Protein AF-B4LML7-F1 (afdb_monomer_lite)

InterPro domains:
  IPR000618 Insect cuticle protein [PF00379] (81-135)

Sequence (136 aa):
MSPRPRQAASYKKRLPLLYFWLKFIEHNNKIMLNHKLLCCACFLLLLAAIGSANEPVPVPVPEPVPEAAELLKHINQQNLNGAGQYKHEIEVDNGIRTSAQGNVNGVQGEYDLPGENGPIHVSYTADSTGFHPHIN

Foldseek 3Di:
DDDDDDDDDDDDDDPDPVVVVVVVVVVPPDDDPPVVVVVVVVVVVVVVVPPPDPDPDDDDPPDPDPPPWAWPDWDWAFCPPVQGWIKTWTATPVGWIKIWIDGPAWIWIWTWDDDPVGTWIWIWIQGPVGIGIDTD

Radius of gyration: 37.82 Å; chains: 1; bounding box: 109×49×49 Å

Secondary structure (DSSP, 8-state):
---------------SHHHHHHHHHHHT-SS---HHHHHHHHHHHHHTT-------PPPPP-PPPPPPPPEEEEEEE--TTSSS-EEEEEEETTS-EEEEEEETTEEEEEEEE--TTS-EEEEEEEETTEEEEEE-

Structure (mmCIF, N/CA/C/O backbone):
data_AF-B4LML7-F1
#
_entry.id   AF-B4LML7-F1
#
loop_
_atom_site.group_PDB
_atom_site.id
_atom_site.type_symbol
_atom_site.label_atom_id
_atom_site.label_alt_id
_atom_site.label_comp_id
_atom_site.label_asym_id
_atom_site.label_entity_id
_atom_site.label_seq_id
_atom_site.pdbx_PDB_ins_code
_atom_site.Cartn_x
_atom_site.Cartn_y
_atom_site.Cartn_z
_atom_site.occupancy
_atom_site.B_iso_or_equiv
_atom_site.auth_seq_id
_atom_site.auth_comp_id
_atom_site.auth_asym_id
_atom_site.auth_atom_id
_atom_site.pdbx_PDB_model_num
ATOM 1 N N . MET A 1 1 ? -95.896 -10.174 28.227 1.00 36.47 1 MET A N 1
ATOM 2 C CA . MET A 1 1 ? -96.161 -11.417 27.471 1.00 36.47 1 MET A CA 1
ATOM 3 C C . MET A 1 1 ? -95.472 -11.284 26.110 1.00 36.47 1 MET A C 1
ATOM 5 O O . MET A 1 1 ? -95.567 -10.215 25.529 1.00 36.47 1 MET A O 1
ATOM 9 N N . SER A 1 2 ? -94.691 -12.303 25.722 1.00 45.91 2 SER A N 1
ATOM 10 C CA . SER A 1 2 ? -93.834 -12.484 24.509 1.00 45.91 2 SER A CA 1
ATOM 11 C C . SER A 1 2 ? -94.557 -12.265 23.151 1.00 45.91 2 SER A C 1
ATOM 13 O O . SER A 1 2 ? -95.774 -12.102 23.221 1.00 45.91 2 SER A O 1
ATOM 15 N N . PRO A 1 3 ? -93.969 -12.432 21.924 1.00 44.59 3 PRO A N 1
ATOM 16 C CA . PRO A 1 3 ? -92.572 -12.575 21.425 1.00 44.59 3 PRO A CA 1
ATOM 17 C C . PRO A 1 3 ? -92.263 -11.790 20.091 1.00 44.59 3 PRO A C 1
ATOM 19 O O . PRO A 1 3 ? -93.088 -11.044 19.577 1.00 44.59 3 PRO A O 1
ATOM 22 N N . ARG A 1 4 ? -91.062 -12.003 19.503 1.00 45.03 4 ARG A N 1
ATOM 23 C CA . ARG A 1 4 ? -90.557 -11.567 18.160 1.00 45.03 4 ARG A CA 1
ATOM 24 C C . ARG A 1 4 ? -91.388 -12.064 16.944 1.00 45.03 4 ARG A C 1
ATOM 26 O O . ARG A 1 4 ? -92.041 -13.097 17.060 1.00 45.03 4 ARG A O 1
ATOM 33 N N . PRO A 1 5 ? -91.208 -11.471 15.737 1.00 49.34 5 PRO A N 1
ATOM 34 C CA . PRO A 1 5 ? -90.472 -12.165 14.646 1.00 49.34 5 PRO A CA 1
ATOM 35 C C . PRO A 1 5 ? -89.521 -11.219 13.860 1.00 49.34 5 PRO A C 1
ATOM 37 O O . PRO A 1 5 ? -89.768 -10.026 13.767 1.00 49.34 5 PRO A O 1
ATOM 40 N N . ARG A 1 6 ? -88.283 -11.603 13.505 1.00 38.03 6 ARG A N 1
ATOM 41 C CA . ARG A 1 6 ? -87.766 -12.477 12.415 1.00 38.03 6 ARG A CA 1
ATOM 42 C C . ARG A 1 6 ? -87.816 -11.864 10.995 1.00 38.03 6 ARG A C 1
ATOM 44 O O . ARG A 1 6 ? -88.866 -11.489 10.501 1.00 38.03 6 ARG A O 1
ATOM 51 N N . GLN A 1 7 ? -86.627 -11.822 10.381 1.00 46.25 7 GLN A N 1
ATOM 52 C CA . GLN A 1 7 ? -86.275 -11.390 9.020 1.00 46.25 7 GLN A CA 1
ATOM 53 C C . GLN A 1 7 ? -87.114 -12.051 7.911 1.00 46.25 7 GLN A C 1
ATOM 55 O O . GLN A 1 7 ? -87.457 -13.226 8.023 1.00 46.25 7 GLN A O 1
ATOM 60 N N . ALA A 1 8 ? -87.265 -11.360 6.776 1.00 38.50 8 ALA A N 1
ATOM 61 C CA . ALA A 1 8 ? -87.409 -12.000 5.469 1.00 38.50 8 ALA A CA 1
ATOM 62 C C . ALA A 1 8 ? -86.517 -11.283 4.443 1.00 38.50 8 ALA A C 1
ATOM 64 O O . ALA A 1 8 ? -86.672 -10.096 4.165 1.00 38.50 8 ALA A O 1
ATOM 65 N N . ALA A 1 9 ? -85.539 -12.027 3.934 1.00 40.06 9 ALA A N 1
ATOM 66 C CA . ALA A 1 9 ? -84.610 -11.624 2.894 1.00 40.06 9 ALA A CA 1
ATOM 67 C C . ALA A 1 9 ? -85.313 -11.477 1.534 1.00 40.06 9 ALA A C 1
ATOM 69 O O . ALA A 1 9 ? -86.125 -12.322 1.161 1.00 40.06 9 ALA A O 1
ATOM 70 N N . SER A 1 10 ? -84.929 -10.460 0.759 1.00 36.03 10 SER A N 1
ATOM 71 C CA . SER A 1 10 ? -85.211 -10.396 -0.678 1.00 36.03 10 SER A CA 1
ATOM 72 C C . SER A 1 10 ? -83.989 -10.911 -1.437 1.00 36.03 10 SER A C 1
ATOM 74 O O . SER A 1 10 ? -82.929 -10.285 -1.436 1.00 36.03 10 SER A O 1
ATOM 76 N N . TYR A 1 11 ? -84.127 -12.096 -2.029 1.00 40.22 11 TYR A N 1
ATOM 77 C CA . TYR A 1 11 ? -83.119 -12.755 -2.858 1.00 40.22 11 TYR A CA 1
ATOM 78 C C . TYR A 1 11 ? -83.509 -12.704 -4.341 1.00 40.22 11 TYR A C 1
ATOM 80 O O . TYR A 1 11 ? -84.678 -12.857 -4.687 1.00 40.22 11 TYR A O 1
ATOM 88 N N . LYS A 1 12 ? -82.462 -12.680 -5.184 1.00 45.09 12 LYS A N 1
ATOM 89 C CA . LYS A 1 12 ? -82.393 -12.881 -6.652 1.00 45.09 12 LYS A CA 1
ATOM 90 C C . LYS A 1 12 ? -82.711 -11.644 -7.505 1.00 45.09 12 LYS A C 1
ATOM 92 O O . LYS A 1 12 ? -83.753 -11.029 -7.380 1.00 45.09 12 LYS A O 1
ATOM 97 N N . LYS A 1 13 ? -81.866 -11.279 -8.476 1.00 51.59 13 LYS A N 1
ATOM 98 C CA . LYS A 1 13 ? -81.230 -12.155 -9.481 1.00 51.59 13 LYS A CA 1
ATOM 99 C C . LYS A 1 13 ? -79.843 -11.646 -9.905 1.00 51.59 13 LYS A C 1
ATOM 101 O O . LYS A 1 13 ? -79.765 -10.576 -10.492 1.00 51.59 13 LYS A O 1
ATOM 106 N N . ARG A 1 14 ? -78.792 -12.461 -9.744 1.00 50.78 14 ARG A N 1
ATOM 107 C CA . ARG A 1 14 ? -77.606 -12.490 -10.630 1.00 50.78 14 ARG A CA 1
ATOM 108 C C . ARG A 1 14 ? -76.984 -13.894 -10.602 1.00 50.78 14 ARG A C 1
ATOM 110 O O . ARG A 1 14 ? -76.069 -14.156 -9.837 1.00 50.78 14 ARG A O 1
ATOM 117 N N . LEU A 1 15 ? -77.499 -14.803 -11.433 1.00 59.44 15 LEU A N 1
ATOM 118 C CA . LEU A 1 15 ? -76.781 -16.013 -11.856 1.00 59.44 15 LEU A CA 1
ATOM 119 C C . LEU A 1 15 ? -76.416 -15.864 -13.340 1.00 59.44 15 LEU A C 1
ATOM 121 O O . LEU A 1 15 ? -77.273 -16.094 -14.189 1.00 59.44 15 LEU A O 1
ATOM 125 N N . PRO A 1 16 ? -75.177 -15.454 -13.656 1.00 58.00 16 PRO A N 1
ATOM 126 C CA . PRO A 1 16 ? -74.581 -15.874 -14.927 1.00 58.00 16 PRO A CA 1
ATOM 127 C C . PRO A 1 16 ? -73.147 -16.422 -14.801 1.00 58.00 16 PRO A C 1
ATOM 129 O O . PRO A 1 16 ? -72.681 -17.110 -15.701 1.00 58.00 16 PRO A O 1
ATOM 132 N N . LEU A 1 17 ? -72.446 -16.179 -13.688 1.00 56.09 17 LEU A N 1
ATOM 133 C CA . LEU A 1 17 ? -71.008 -16.471 -13.579 1.00 56.09 17 LEU A CA 1
ATOM 134 C C . LEU A 1 17 ? -70.692 -17.947 -13.297 1.00 56.09 17 LEU A C 1
ATOM 136 O O . LEU A 1 17 ? -69.775 -18.497 -13.896 1.00 56.09 17 LEU A O 1
ATOM 140 N N . LEU A 1 18 ? -71.483 -18.616 -12.453 1.00 57.12 18 LEU A N 1
ATOM 141 C CA . LEU A 1 18 ? -71.233 -20.019 -12.089 1.00 57.12 18 LEU A CA 1
ATOM 142 C C . LEU A 1 18 ? -71.412 -20.987 -13.266 1.00 57.12 18 LEU A C 1
ATOM 144 O O . LEU A 1 18 ? -70.670 -21.957 -13.382 1.00 57.12 18 LEU A O 1
ATOM 148 N N . TYR A 1 19 ? -72.362 -20.709 -14.161 1.00 61.94 19 TYR A N 1
ATOM 149 C CA . TYR A 1 19 ? -72.627 -21.572 -15.314 1.00 61.94 19 TYR A CA 1
ATOM 150 C C . TYR A 1 19 ? -71.514 -21.475 -16.368 1.00 61.94 19 TYR A C 1
ATOM 152 O O . TYR A 1 19 ? -71.140 -22.473 -16.982 1.00 61.94 19 TYR A O 1
ATOM 160 N N . PHE A 1 20 ? -70.932 -20.281 -16.524 1.00 58.88 20 PHE A N 1
ATOM 161 C CA . PHE A 1 20 ? -69.769 -20.061 -17.384 1.00 58.88 20 PHE A CA 1
ATOM 162 C C . PHE A 1 20 ? -68.516 -20.747 -16.828 1.00 58.88 20 PHE A C 1
ATOM 164 O O . PHE A 1 20 ? -67.747 -21.342 -17.580 1.00 58.88 20 PHE A O 1
ATOM 171 N N . TRP A 1 21 ? -68.348 -20.724 -15.503 1.00 54.97 21 TRP A N 1
ATOM 172 C CA . TRP A 1 21 ? -67.203 -21.334 -14.830 1.00 54.97 21 TRP A CA 1
ATOM 173 C C . TRP A 1 21 ? -67.226 -22.871 -14.898 1.00 54.97 21 TRP A C 1
ATOM 175 O O . TRP A 1 21 ? -66.205 -23.490 -15.187 1.00 54.97 21 TRP A O 1
ATOM 185 N N . LEU A 1 22 ? -68.399 -23.497 -14.739 1.00 61.19 22 LEU A N 1
ATOM 186 C CA . LEU A 1 22 ? -68.552 -24.957 -14.840 1.00 61.19 22 LEU A CA 1
ATOM 187 C C . LEU A 1 22 ? -68.296 -25.497 -16.258 1.00 61.19 22 LEU A C 1
ATOM 189 O O . LEU A 1 22 ? -67.594 -26.495 -16.410 1.00 61.19 22 LEU A O 1
ATOM 193 N N . LYS A 1 23 ? -68.782 -24.811 -17.303 1.00 60.28 23 LYS A N 1
ATOM 194 C CA . LYS A 1 23 ? -68.521 -25.201 -18.703 1.00 60.28 23 LYS A CA 1
ATOM 195 C C . LYS A 1 23 ? -67.054 -25.045 -19.111 1.00 60.28 23 LYS A C 1
ATOM 197 O O . LYS A 1 23 ? -66.571 -25.816 -19.937 1.00 60.28 23 LYS A O 1
ATOM 202 N N . PHE A 1 24 ? -66.340 -24.078 -18.530 1.00 57.06 24 PHE A N 1
ATOM 203 C CA . PHE A 1 24 ? -64.907 -23.903 -18.768 1.00 57.06 24 PHE A CA 1
ATOM 204 C C . PHE A 1 24 ? -64.084 -25.051 -18.163 1.00 57.06 24 PHE A C 1
ATOM 206 O O . PHE A 1 24 ? -63.129 -25.515 -18.779 1.00 57.06 24 PHE A O 1
ATOM 213 N N . ILE A 1 25 ? -64.475 -25.566 -16.995 1.00 54.06 25 ILE A N 1
ATOM 214 C CA . ILE A 1 25 ? -63.794 -26.707 -16.362 1.00 54.06 25 ILE A CA 1
ATOM 215 C C . ILE A 1 25 ? -63.996 -27.993 -17.174 1.00 54.06 25 ILE A C 1
ATOM 217 O O . ILE A 1 25 ? -63.048 -28.748 -17.384 1.00 54.06 25 ILE A O 1
ATOM 221 N N . GLU A 1 26 ? -65.206 -28.225 -17.682 1.00 52.94 26 GLU A N 1
ATOM 222 C CA . GLU A 1 26 ? -65.546 -29.458 -18.400 1.00 52.94 26 GLU A CA 1
ATOM 223 C C . GLU A 1 26 ? -64.828 -29.576 -19.761 1.00 52.94 26 GLU A C 1
ATOM 225 O O . GLU A 1 26 ? -64.447 -30.672 -20.172 1.00 52.94 26 GLU A O 1
ATOM 230 N N . HIS A 1 27 ? -64.557 -28.448 -20.432 1.00 53.50 27 HIS A N 1
ATOM 231 C CA . HIS A 1 27 ? -63.854 -28.425 -21.722 1.00 53.50 27 HIS A CA 1
ATOM 232 C C . HIS A 1 27 ? -62.343 -28.696 -21.611 1.00 53.50 27 HIS A C 1
ATOM 234 O O . HIS A 1 27 ? -61.722 -29.127 -22.578 1.00 53.50 27 HIS A O 1
ATOM 240 N N . ASN A 1 28 ? -61.750 -28.486 -20.433 1.00 47.97 28 ASN A N 1
ATOM 241 C CA . ASN A 1 28 ? -60.306 -28.626 -20.222 1.00 47.97 28 ASN A CA 1
ATOM 242 C C . ASN A 1 28 ? -59.894 -30.005 -19.674 1.00 47.97 28 ASN A C 1
ATOM 244 O O . ASN A 1 28 ? -58.712 -30.253 -19.444 1.00 47.97 28 ASN A O 1
ATOM 248 N N . ASN A 1 29 ? -60.842 -30.928 -19.484 1.00 54.50 29 ASN A N 1
ATOM 249 C CA . ASN A 1 29 ? -60.601 -32.209 -18.817 1.00 54.50 29 ASN A CA 1
ATOM 250 C C . ASN A 1 29 ? -60.211 -33.359 -19.767 1.00 54.50 29 ASN A C 1
ATOM 252 O O . ASN A 1 29 ? -60.557 -34.518 -19.532 1.00 54.50 29 ASN A O 1
ATOM 256 N N . LYS A 1 30 ? -59.499 -33.063 -20.863 1.00 54.09 30 LYS A N 1
ATOM 257 C CA . LYS A 1 30 ? -58.922 -34.105 -21.722 1.00 54.09 30 LYS A CA 1
ATOM 258 C C . LYS A 1 30 ? -57.464 -33.828 -22.083 1.00 54.09 30 LYS A C 1
ATOM 260 O O . LYS A 1 30 ? -57.159 -33.115 -23.026 1.00 54.09 30 LYS A O 1
ATOM 265 N N . ILE A 1 31 ? -56.609 -34.550 -21.355 1.00 54.78 31 ILE A N 1
ATOM 266 C CA . ILE A 1 31 ? -55.424 -35.243 -21.875 1.00 54.78 31 ILE A CA 1
ATOM 267 C C . ILE A 1 31 ? -54.269 -34.318 -22.279 1.00 54.78 31 ILE A C 1
ATOM 269 O O . ILE A 1 31 ? -54.034 -34.035 -23.444 1.00 54.78 31 ILE A O 1
ATOM 273 N N . MET A 1 32 ? -53.514 -33.897 -21.267 1.00 46.00 32 MET A N 1
ATOM 274 C CA . MET A 1 32 ? -52.066 -34.105 -21.126 1.00 46.00 32 MET A CA 1
ATOM 275 C C . MET A 1 32 ? -51.648 -33.278 -19.913 1.00 46.00 32 MET A C 1
ATOM 277 O O . MET A 1 32 ? -51.534 -32.055 -19.988 1.00 46.00 32 MET A O 1
ATOM 281 N N . LEU A 1 33 ? -51.468 -33.949 -18.772 1.00 57.06 33 LEU A N 1
ATOM 282 C CA . LEU A 1 33 ? -50.889 -33.360 -17.570 1.00 57.06 33 LEU A CA 1
ATOM 283 C C . LEU A 1 33 ? -49.445 -32.970 -17.909 1.00 57.06 33 LEU A C 1
ATOM 285 O O . LEU A 1 33 ? -48.512 -33.762 -17.819 1.00 57.06 33 LEU A O 1
ATOM 289 N N . ASN A 1 34 ? -49.299 -31.761 -18.438 1.00 60.88 34 ASN A N 1
ATOM 290 C CA . ASN A 1 34 ? -48.046 -31.225 -18.925 1.00 60.88 34 ASN A CA 1
ATOM 291 C C . ASN A 1 34 ? -47.136 -31.043 -17.707 1.00 60.88 34 ASN A C 1
ATOM 293 O O . ASN A 1 34 ? -47.543 -30.415 -16.731 1.00 60.88 34 ASN A O 1
ATOM 297 N N . HIS A 1 35 ? -45.901 -31.540 -17.751 1.00 53.69 35 HIS A N 1
ATOM 298 C CA . HIS A 1 35 ? -44.909 -31.367 -16.677 1.00 53.69 35 HIS A CA 1
ATOM 299 C C . HIS A 1 35 ? -44.781 -29.891 -16.237 1.00 53.69 35 HIS A C 1
ATOM 301 O O . HIS A 1 35 ? -44.505 -29.584 -15.081 1.00 53.69 35 HIS A O 1
ATOM 307 N N . LYS A 1 36 ? -45.069 -28.964 -17.158 1.00 51.97 36 LYS A N 1
ATOM 308 C CA . LYS A 1 36 ? -45.145 -27.518 -16.923 1.00 51.97 36 LYS A CA 1
ATOM 309 C C . LYS A 1 36 ? -46.293 -27.105 -15.986 1.00 51.97 36 LYS A C 1
ATOM 311 O O . LYS A 1 36 ? -46.086 -26.261 -15.125 1.00 51.97 36 LYS A O 1
ATOM 316 N N . LEU A 1 37 ? -47.472 -27.723 -16.104 1.00 57.16 37 LEU A N 1
ATOM 317 C CA . LEU A 1 37 ? -48.621 -27.491 -15.216 1.00 57.16 37 LEU A CA 1
ATOM 318 C C . LEU A 1 37 ? -48.394 -28.081 -13.818 1.00 57.16 37 LEU A C 1
ATOM 320 O O . LEU A 1 37 ? -48.754 -27.443 -12.832 1.00 57.16 37 LEU A O 1
ATOM 324 N N . LEU A 1 38 ? -47.743 -29.247 -13.726 1.00 62.97 38 LEU A N 1
ATOM 325 C CA . LEU A 1 38 ? -47.360 -29.846 -12.443 1.00 62.97 38 LEU A CA 1
ATOM 326 C C . LEU A 1 38 ? -46.324 -28.973 -11.708 1.00 62.97 38 LEU A C 1
ATOM 328 O O . LEU A 1 38 ? -46.482 -28.701 -10.521 1.00 62.97 38 LEU A O 1
ATOM 332 N N . CYS A 1 39 ? -45.322 -28.447 -12.422 1.00 59.25 39 CYS A N 1
ATOM 333 C CA . CYS A 1 39 ? -44.345 -27.511 -11.857 1.00 59.25 39 CYS A CA 1
ATOM 334 C C . CYS A 1 39 ? -44.975 -26.183 -11.412 1.00 59.25 39 CYS A C 1
ATOM 336 O O . CYS A 1 39 ? -44.631 -25.685 -10.342 1.00 59.25 39 CYS A O 1
ATOM 338 N N . CYS A 1 40 ? -45.915 -25.620 -12.180 1.00 56.53 40 CYS A N 1
ATOM 339 C CA . CYS A 1 40 ? -46.620 -24.400 -11.777 1.00 56.53 40 CYS A CA 1
ATOM 340 C C . CYS A 1 40 ? -47.466 -24.607 -10.515 1.00 56.53 40 CYS A C 1
ATOM 342 O O . CYS A 1 40 ? -47.472 -23.739 -9.646 1.00 56.53 40 CYS A O 1
ATOM 344 N N . ALA A 1 41 ? -48.135 -25.754 -10.372 1.00 65.00 41 ALA A N 1
ATOM 345 C CA . ALA A 1 41 ? -48.896 -26.065 -9.162 1.00 65.00 41 ALA A CA 1
ATOM 346 C C . ALA A 1 41 ? -47.987 -26.195 -7.924 1.00 65.00 41 ALA A C 1
ATOM 348 O O . ALA A 1 41 ? -48.312 -25.654 -6.868 1.00 65.00 41 ALA A O 1
ATOM 349 N N . CYS A 1 42 ? -46.815 -26.826 -8.061 1.00 61.44 42 CYS A N 1
ATOM 350 C CA . CYS A 1 42 ? -45.824 -26.904 -6.982 1.00 61.44 42 CYS A CA 1
ATOM 351 C C . CYS A 1 42 ? -45.253 -25.527 -6.605 1.00 61.44 42 CYS A C 1
ATOM 353 O O . CYS A 1 42 ? -45.072 -25.247 -5.423 1.00 61.44 42 CYS A O 1
ATOM 355 N N . PHE A 1 43 ? -45.013 -24.648 -7.584 1.00 63.38 43 PHE A N 1
ATOM 356 C CA . PHE A 1 43 ? -44.517 -23.289 -7.339 1.00 63.38 43 PHE A CA 1
ATOM 357 C C . PHE A 1 43 ? -45.555 -22.415 -6.614 1.00 63.38 43 PHE A C 1
ATOM 359 O O . PHE A 1 43 ? -45.215 -21.654 -5.711 1.00 63.38 43 PHE A O 1
ATOM 366 N N . LEU A 1 44 ? -46.839 -22.568 -6.953 1.00 63.22 44 LEU A N 1
ATOM 367 C CA . LEU A 1 44 ? -47.935 -21.850 -6.296 1.00 63.22 44 LEU A CA 1
ATOM 368 C C . LEU A 1 44 ? -48.210 -22.356 -4.870 1.00 63.22 44 LEU A C 1
ATOM 370 O O . LEU A 1 44 ? -48.531 -21.551 -3.998 1.00 63.22 44 LEU A O 1
ATOM 374 N N . LEU A 1 45 ? -48.031 -23.654 -4.601 1.00 59.91 45 LEU A N 1
ATOM 375 C CA . LEU A 1 45 ? -48.113 -24.202 -3.239 1.00 59.91 45 LEU A CA 1
ATOM 376 C C . LEU A 1 45 ? -46.949 -23.739 -2.344 1.00 59.91 45 LEU A C 1
ATOM 378 O O . LEU A 1 45 ? -47.148 -23.546 -1.148 1.00 59.91 45 LEU A O 1
ATOM 382 N N . LEU A 1 46 ? -45.764 -23.495 -2.916 1.00 56.25 46 LEU A N 1
ATOM 383 C CA . LEU A 1 46 ? -44.601 -22.948 -2.201 1.00 56.25 46 LEU A CA 1
ATOM 384 C C . LEU A 1 46 ? -44.787 -21.472 -1.807 1.00 56.25 46 LEU A C 1
ATOM 386 O O . LEU A 1 46 ? -44.363 -21.064 -0.729 1.00 56.25 46 LEU A O 1
ATOM 390 N N . LEU A 1 47 ? -45.477 -20.683 -2.637 1.00 56.22 47 LEU A N 1
ATOM 391 C CA . LEU A 1 47 ? -45.773 -19.272 -2.354 1.00 56.22 47 LEU A CA 1
ATOM 392 C C . LEU A 1 47 ? -46.804 -19.077 -1.229 1.00 56.22 47 LEU A C 1
ATOM 394 O O . LEU A 1 47 ? -46.777 -18.053 -0.552 1.00 56.22 47 LEU A O 1
ATOM 398 N N . ALA A 1 48 ? -47.677 -20.056 -0.981 1.00 51.47 48 ALA A N 1
ATOM 399 C CA . ALA A 1 48 ? -48.670 -19.987 0.094 1.00 51.47 48 ALA A CA 1
ATOM 400 C C . ALA A 1 48 ? -48.088 -20.245 1.501 1.00 51.47 48 ALA A C 1
ATOM 402 O O . ALA A 1 48 ? -48.772 -20.003 2.493 1.00 51.47 48 ALA A O 1
ATOM 403 N N . ALA A 1 49 ? -46.837 -20.713 1.605 1.00 51.31 49 ALA A N 1
ATOM 404 C CA . ALA A 1 49 ? -46.166 -20.961 2.884 1.00 51.31 49 ALA A CA 1
ATOM 405 C C . ALA A 1 49 ? -45.428 -19.729 3.447 1.00 51.31 49 ALA A C 1
ATOM 407 O O . ALA A 1 49 ? -44.971 -19.763 4.586 1.00 51.31 49 ALA A O 1
ATOM 408 N N . ILE A 1 50 ? -45.345 -18.623 2.698 1.00 58.34 50 ILE A N 1
ATOM 409 C CA . ILE A 1 50 ? -44.736 -17.364 3.163 1.00 58.34 50 ILE A CA 1
ATOM 410 C C . ILE A 1 50 ? -45.837 -16.413 3.655 1.00 58.34 50 ILE A C 1
ATOM 412 O O . ILE A 1 50 ? -45.950 -15.266 3.239 1.00 58.34 50 ILE A O 1
ATOM 416 N N . GLY A 1 51 ? -46.702 -16.922 4.526 1.00 58.03 51 GLY A N 1
ATOM 417 C CA . GLY A 1 51 ? -47.617 -16.125 5.338 1.00 58.03 51 GLY A CA 1
ATOM 418 C C . GLY A 1 51 ? -47.111 -16.107 6.772 1.00 58.03 51 GLY A C 1
ATOM 419 O O . GLY A 1 51 ? -47.778 -16.638 7.655 1.00 58.03 51 GLY A O 1
ATOM 420 N N . SER A 1 52 ? -45.898 -15.590 6.994 1.00 53.09 52 SER A N 1
ATOM 421 C CA . SER A 1 52 ? -45.406 -15.367 8.353 1.00 53.09 52 SER A CA 1
ATOM 422 C C . SER A 1 52 ? -46.283 -14.314 9.010 1.00 53.09 52 SER A C 1
ATOM 424 O O . SER A 1 52 ? -46.575 -13.279 8.418 1.00 53.09 52 SER A O 1
ATOM 426 N N . ALA A 1 53 ? -46.707 -14.611 10.231 1.00 56.09 53 ALA A N 1
ATOM 427 C CA . ALA A 1 53 ? -47.437 -13.709 11.090 1.00 56.09 53 ALA A CA 1
ATOM 428 C C . ALA A 1 53 ? -46.714 -12.358 11.182 1.00 56.09 53 ALA A C 1
ATOM 430 O O . ALA A 1 53 ? -45.549 -12.289 11.573 1.00 56.09 53 ALA A O 1
ATOM 431 N N . ASN A 1 54 ? -47.419 -11.285 10.833 1.00 61.88 54 ASN A N 1
ATOM 432 C CA . ASN A 1 54 ? -46.975 -9.932 11.123 1.00 61.88 54 ASN A CA 1
ATOM 433 C C . ASN A 1 54 ? -47.317 -9.653 12.590 1.00 61.88 54 ASN A C 1
ATOM 435 O O . ASN A 1 54 ? -48.354 -9.059 12.889 1.00 61.88 54 ASN A O 1
ATOM 439 N N . GLU A 1 55 ? -46.472 -10.108 13.511 1.00 62.97 55 GLU A N 1
ATOM 440 C CA . GLU A 1 55 ? -46.396 -9.437 14.806 1.00 62.97 55 GLU A CA 1
ATOM 441 C C . GLU A 1 55 ? -45.829 -8.024 14.573 1.00 62.97 55 GLU A C 1
ATOM 443 O O . GLU A 1 55 ? -44.962 -7.856 13.708 1.00 62.97 55 GLU A O 1
ATOM 448 N N . PRO A 1 56 ? -46.327 -6.980 15.262 1.00 59.91 56 PRO A N 1
ATOM 449 C CA . PRO A 1 56 ? -45.782 -5.637 15.120 1.00 59.91 56 PRO A CA 1
ATOM 450 C C . PRO A 1 56 ? -44.329 -5.636 15.607 1.00 59.91 56 PRO A C 1
ATOM 452 O O . PRO A 1 56 ? -44.058 -5.619 16.806 1.00 59.91 56 PRO A O 1
ATOM 455 N N . VAL A 1 57 ? -43.395 -5.675 14.657 1.00 69.44 57 VAL A N 1
ATOM 456 C CA . VAL A 1 57 ? -41.961 -5.535 14.910 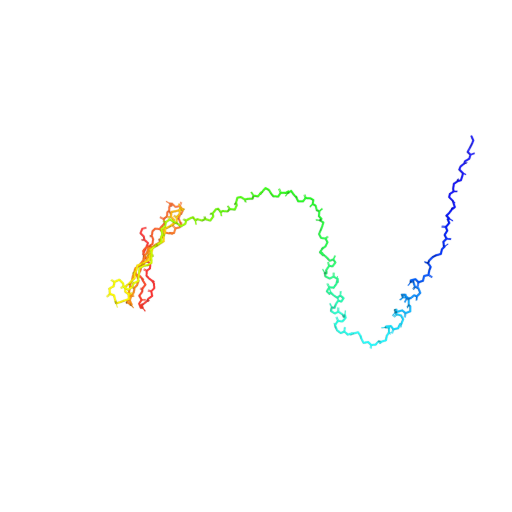1.00 69.44 57 VAL A CA 1
ATOM 457 C C . VAL A 1 57 ? -41.739 -4.166 15.568 1.00 69.44 57 VAL A C 1
ATOM 459 O O . VAL A 1 57 ? -42.214 -3.163 15.024 1.00 69.44 57 VAL A O 1
ATOM 462 N N . PRO A 1 58 ? -41.058 -4.081 16.726 1.00 70.31 58 PRO A N 1
ATOM 463 C CA . PRO A 1 58 ? -40.665 -2.795 17.284 1.00 70.31 58 PRO A CA 1
ATOM 464 C C . PRO A 1 58 ? -39.822 -2.058 16.241 1.00 70.31 58 PRO A C 1
ATOM 466 O O . PRO A 1 58 ? -38.857 -2.607 15.715 1.00 70.31 58 PRO A O 1
ATOM 469 N N . VAL A 1 59 ? -40.233 -0.835 15.900 1.00 74.56 59 VAL A N 1
ATOM 470 C CA . VAL A 1 59 ? -39.554 0.009 14.911 1.00 74.56 59 VAL A CA 1
ATOM 471 C C . VAL A 1 59 ? -38.076 0.108 15.307 1.00 74.56 59 VAL A C 1
ATOM 473 O O . VAL A 1 59 ? -37.804 0.586 16.413 1.00 74.56 59 VAL A O 1
ATOM 476 N N . PRO A 1 60 ? -37.121 -0.352 14.476 1.00 70.50 60 PRO A N 1
ATOM 477 C CA . PRO A 1 60 ? -35.716 -0.184 14.792 1.00 70.50 60 PRO A CA 1
ATOM 478 C C . PRO A 1 60 ? -35.425 1.316 14.829 1.00 70.50 60 PRO A C 1
ATOM 480 O O . PRO A 1 60 ? -35.661 2.037 13.858 1.00 70.50 60 PRO A O 1
ATOM 483 N N . VAL A 1 61 ? -34.944 1.792 15.978 1.00 77.75 61 VAL A N 1
ATOM 484 C CA . VAL A 1 61 ? -34.207 3.056 16.050 1.00 77.75 61 VAL A CA 1
ATOM 485 C C . VAL A 1 61 ? -33.115 2.956 14.980 1.00 77.75 61 VAL A C 1
ATOM 487 O O . VAL A 1 61 ? -32.445 1.923 14.952 1.00 77.75 61 VAL A O 1
ATOM 490 N N . PRO A 1 62 ? -32.960 3.931 14.065 1.00 73.81 62 PRO A N 1
ATOM 491 C CA . PRO A 1 62 ? -31.912 3.848 13.059 1.00 73.81 62 PRO A CA 1
ATOM 492 C C . PRO A 1 62 ? -30.573 3.704 13.782 1.00 73.81 62 PRO A C 1
ATOM 494 O O . PRO A 1 62 ? -30.165 4.600 14.524 1.00 73.81 62 PRO A O 1
ATOM 497 N N . GLU A 1 63 ? -29.925 2.553 13.611 1.00 68.56 63 GLU A N 1
ATOM 498 C CA . GLU A 1 63 ? -28.530 2.399 13.999 1.00 68.56 63 GLU A CA 1
ATOM 499 C C . GLU A 1 63 ? -27.735 3.480 13.252 1.00 68.56 63 GLU A C 1
ATOM 501 O O . GLU A 1 63 ? 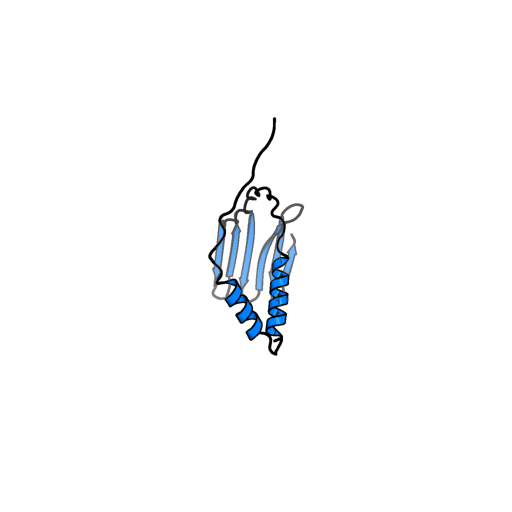-28.019 3.729 12.072 1.00 68.56 63 GLU A O 1
ATOM 506 N N . PRO A 1 64 ? -26.796 4.180 13.913 1.00 70.06 64 PRO A N 1
ATOM 507 C CA . PRO A 1 64 ? -25.967 5.158 13.230 1.00 70.06 64 PRO A CA 1
ATOM 508 C C . PRO A 1 64 ? -25.256 4.442 12.083 1.00 70.06 64 PRO A C 1
ATOM 510 O O . PRO A 1 64 ? -24.497 3.499 12.302 1.00 70.06 64 PRO A O 1
ATOM 513 N N . VAL A 1 65 ? -25.538 4.867 10.850 1.00 67.56 65 VAL A N 1
ATOM 514 C CA . VAL A 1 65 ? -24.764 4.436 9.687 1.00 67.56 65 VAL A CA 1
ATOM 515 C C . VAL A 1 65 ? -23.321 4.819 10.006 1.00 67.56 65 VAL A C 1
ATOM 517 O O . VAL A 1 65 ? -23.109 5.991 10.332 1.00 67.56 65 VAL A O 1
ATOM 520 N N . PRO A 1 66 ? -22.351 3.885 10.003 1.00 66.81 66 PRO A N 1
ATOM 521 C CA . PRO A 1 66 ? -20.970 4.258 10.252 1.00 66.81 66 PRO A CA 1
ATOM 522 C C . PRO A 1 66 ? -20.606 5.330 9.228 1.00 66.81 66 PRO A C 1
ATOM 524 O O . PRO A 1 66 ? -20.726 5.111 8.020 1.00 66.81 66 PRO A O 1
ATOM 527 N N . GLU A 1 67 ? -20.280 6.517 9.731 1.00 74.19 67 GLU A N 1
ATOM 528 C CA . GLU A 1 67 ? -19.882 7.658 8.920 1.00 74.19 67 GLU A CA 1
ATOM 529 C C . GLU A 1 67 ? -18.708 7.215 8.040 1.00 74.19 67 GLU A C 1
ATOM 531 O O . GLU A 1 67 ? -17.752 6.600 8.520 1.00 74.19 67 GLU A O 1
ATOM 536 N N . ALA A 1 68 ? -18.831 7.403 6.725 1.00 80.69 68 ALA A N 1
ATOM 537 C CA . ALA A 1 68 ? -17.769 7.024 5.806 1.00 80.69 68 ALA A CA 1
ATOM 538 C C . ALA A 1 68 ? -16.552 7.914 6.081 1.00 80.69 68 ALA A C 1
ATOM 540 O O . ALA A 1 68 ? -16.700 9.132 6.111 1.00 80.69 68 ALA A O 1
ATOM 541 N N . ALA A 1 69 ? -15.379 7.305 6.263 1.00 86.88 69 ALA A N 1
ATOM 542 C CA . ALA A 1 69 ? -14.145 8.030 6.554 1.00 86.88 69 ALA A CA 1
ATOM 543 C C . ALA A 1 69 ? -13.851 9.091 5.479 1.00 86.88 69 ALA A C 1
ATOM 545 O O . ALA A 1 69 ? -13.889 8.794 4.277 1.00 86.88 69 ALA A O 1
ATOM 546 N N . GLU A 1 70 ? -13.553 10.317 5.905 1.00 93.81 70 GLU A N 1
ATOM 547 C CA . GLU A 1 70 ? -13.198 11.423 5.021 1.00 93.81 70 GLU A CA 1
ATOM 548 C C . GLU A 1 70 ? -11.728 11.332 4.582 1.00 93.81 70 GLU A C 1
ATOM 550 O O . GLU A 1 70 ? -10.822 11.056 5.370 1.00 93.81 70 GLU A O 1
ATOM 555 N N . LEU A 1 71 ? -11.471 11.579 3.294 1.00 94.88 71 LEU A N 1
ATOM 556 C CA . LEU A 1 71 ? -10.122 11.608 2.730 1.00 94.88 71 LEU A CA 1
ATOM 557 C C . LEU A 1 71 ? -9.404 12.908 3.112 1.00 94.88 71 LEU A C 1
ATOM 559 O O . LEU A 1 71 ? -9.731 13.970 2.588 1.00 94.88 71 LEU A O 1
ATOM 563 N N . LEU A 1 72 ? -8.367 12.810 3.945 1.00 96.44 72 LEU A N 1
ATOM 564 C CA . LEU A 1 72 ? -7.543 13.950 4.355 1.00 96.44 72 LEU A CA 1
ATOM 565 C C . LEU A 1 72 ? -6.402 14.234 3.375 1.00 96.44 72 LEU A C 1
ATOM 567 O O . LEU A 1 72 ? -6.069 15.390 3.106 1.00 96.44 72 LEU A O 1
ATOM 571 N N . LYS A 1 73 ? -5.777 13.181 2.839 1.00 96.81 73 LYS A N 1
ATOM 572 C CA . LYS A 1 73 ? -4.618 13.301 1.951 1.00 96.81 73 LYS A CA 1
ATOM 573 C C . LYS A 1 73 ? -4.631 12.230 0.880 1.00 96.81 73 LYS A C 1
ATOM 575 O O . LYS A 1 73 ? -4.871 11.059 1.154 1.00 96.81 73 LYS A O 1
ATOM 580 N N . HIS A 1 74 ? -4.279 12.637 -0.335 1.00 97.31 74 HIS A N 1
ATOM 581 C CA . HIS A 1 74 ? -4.038 11.730 -1.446 1.00 97.31 74 HIS A CA 1
ATOM 582 C C . HIS A 1 74 ? -2.884 12.254 -2.301 1.00 97.31 74 HIS A C 1
ATOM 584 O O . HIS A 1 74 ? -2.951 13.343 -2.871 1.00 97.31 74 HIS A O 1
ATOM 590 N N . ILE A 1 75 ? -1.810 11.472 -2.377 1.00 97.50 75 ILE A N 1
ATOM 591 C CA . ILE A 1 75 ? -0.679 11.698 -3.273 1.00 97.50 75 ILE A CA 1
ATOM 592 C C . ILE A 1 75 ? -0.658 10.570 -4.295 1.00 97.50 75 ILE A C 1
ATOM 594 O O . ILE A 1 75 ? -0.668 9.400 -3.929 1.00 97.50 75 ILE A O 1
ATOM 598 N N . ASN A 1 76 ? -0.560 10.931 -5.571 1.00 95.88 76 ASN A N 1
ATOM 599 C CA . ASN A 1 76 ? -0.266 10.007 -6.658 1.00 95.88 76 ASN A CA 1
ATOM 600 C C . ASN A 1 76 ? 0.701 10.692 -7.630 1.00 95.88 76 ASN A C 1
ATOM 602 O O . ASN A 1 76 ? 0.303 11.484 -8.482 1.00 95.88 76 ASN A O 1
ATOM 606 N N . GLN A 1 77 ? 1.991 10.441 -7.440 1.00 95.94 77 GLN A N 1
ATOM 607 C CA . GLN A 1 77 ? 3.061 10.973 -8.272 1.00 95.94 77 GLN A CA 1
ATOM 608 C C . GLN A 1 77 ? 3.665 9.842 -9.090 1.00 95.94 77 GLN A C 1
ATOM 610 O O . GLN A 1 77 ? 4.072 8.821 -8.541 1.00 95.94 77 GLN A O 1
ATOM 615 N N . GLN A 1 78 ? 3.760 10.040 -10.400 1.00 93.00 78 GLN A N 1
ATOM 616 C CA . GLN A 1 78 ? 4.284 9.055 -11.342 1.00 93.00 78 GLN A CA 1
ATOM 617 C C . GLN A 1 78 ? 5.447 9.633 -12.141 1.00 93.00 78 GLN A C 1
ATOM 619 O O . GLN A 1 78 ? 5.577 10.849 -12.274 1.00 93.00 78 GLN A O 1
ATOM 624 N N . ASN A 1 79 ? 6.268 8.746 -12.707 1.00 85.62 79 ASN A N 1
ATOM 625 C CA . ASN A 1 79 ? 7.406 9.088 -13.559 1.00 85.62 79 ASN A CA 1
ATOM 626 C C . ASN A 1 79 ? 8.343 10.136 -12.941 1.00 85.62 79 ASN A C 1
ATOM 628 O O . ASN A 1 79 ? 8.897 10.961 -13.665 1.00 85.62 79 ASN A O 1
ATOM 632 N N . LEU A 1 80 ? 8.557 10.071 -11.620 1.00 82.56 80 LEU A N 1
ATOM 633 C CA . LEU A 1 80 ? 9.331 11.056 -10.850 1.00 82.56 80 LEU A CA 1
ATOM 634 C C . LEU A 1 80 ? 10.727 11.332 -11.437 1.00 82.56 80 LEU A C 1
ATOM 636 O O . LEU A 1 80 ? 11.261 12.425 -11.279 1.00 82.56 80 LEU A O 1
ATOM 640 N N . ASN A 1 81 ? 11.305 10.356 -12.138 1.00 84.19 81 ASN A N 1
ATOM 641 C CA . ASN A 1 81 ? 12.609 10.464 -12.787 1.00 84.19 81 ASN A CA 1
ATOM 642 C C . ASN A 1 81 ? 12.658 9.852 -14.205 1.00 84.19 81 ASN A C 1
ATOM 644 O O . ASN A 1 81 ? 13.737 9.518 -14.691 1.00 84.19 81 ASN A O 1
ATOM 648 N N . GLY A 1 82 ? 11.504 9.616 -14.839 1.00 81.12 82 GLY A N 1
ATOM 649 C CA . GLY A 1 82 ? 11.423 8.952 -16.150 1.00 81.12 82 GLY A CA 1
ATOM 650 C C . GLY A 1 82 ? 11.742 7.446 -16.169 1.00 81.12 82 GLY A C 1
ATOM 651 O O . GLY A 1 82 ? 11.586 6.819 -17.211 1.00 81.12 82 GLY A O 1
ATOM 652 N N . ALA A 1 83 ? 12.124 6.838 -15.039 1.00 81.06 83 ALA A N 1
ATOM 653 C CA . ALA A 1 83 ? 12.438 5.408 -14.917 1.00 81.06 83 ALA A CA 1
ATOM 654 C C . ALA A 1 83 ? 11.314 4.603 -14.231 1.00 81.06 83 ALA A C 1
ATOM 656 O O . ALA A 1 83 ? 11.567 3.610 -13.547 1.00 81.06 83 ALA A O 1
ATOM 657 N 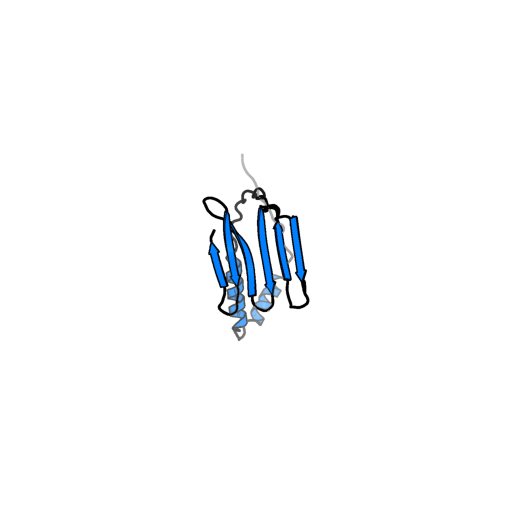N . GLY A 1 84 ? 10.065 5.064 -14.352 1.00 85.25 84 GLY A N 1
ATOM 658 C CA . GLY A 1 84 ? 8.906 4.423 -13.721 1.00 85.25 84 GLY A CA 1
ATOM 659 C C . GLY A 1 84 ? 8.846 4.579 -12.198 1.00 85.25 84 GLY A C 1
ATOM 660 O O . GLY A 1 84 ? 8.122 3.833 -11.546 1.00 85.25 84 GLY A O 1
ATOM 661 N N . GLN A 1 85 ? 9.594 5.527 -11.617 1.00 94.69 85 GLN A N 1
ATOM 662 C CA . GLN A 1 85 ? 9.473 5.842 -10.193 1.00 94.69 85 GLN A CA 1
ATOM 663 C C . GLN A 1 85 ? 8.122 6.476 -9.879 1.00 94.69 85 GLN A C 1
ATOM 665 O O . GLN A 1 85 ? 7.689 7.402 -10.573 1.00 94.69 85 GLN A O 1
ATOM 670 N N . TYR A 1 86 ? 7.494 6.014 -8.803 1.00 95.94 86 TYR A N 1
ATOM 671 C CA . TYR A 1 86 ? 6.228 6.545 -8.325 1.00 95.94 86 TYR A CA 1
ATOM 672 C C . TYR A 1 86 ? 6.208 6.680 -6.803 1.00 95.94 86 TYR A C 1
ATOM 674 O O . TYR A 1 86 ? 6.981 6.041 -6.085 1.00 95.94 86 TYR A O 1
ATOM 682 N N . LYS A 1 87 ? 5.280 7.508 -6.328 1.00 97.25 87 LYS A N 1
ATOM 683 C CA . LYS A 1 87 ? 4.929 7.661 -4.922 1.00 97.25 87 LYS A CA 1
ATOM 684 C C . LYS A 1 87 ? 3.417 7.776 -4.789 1.00 97.25 87 LYS A C 1
ATOM 686 O O . LYS A 1 87 ? 2.786 8.566 -5.488 1.00 97.25 87 LYS A O 1
ATOM 691 N N . HIS A 1 88 ? 2.862 7.011 -3.867 1.00 97.81 88 HIS A N 1
ATOM 692 C CA . HIS A 1 88 ? 1.455 6.994 -3.523 1.00 97.81 88 HIS A CA 1
ATOM 693 C C . HIS A 1 88 ? 1.283 7.114 -2.008 1.00 97.81 88 HIS A C 1
ATOM 695 O O . HIS A 1 88 ? 2.029 6.504 -1.243 1.00 97.81 88 HIS A O 1
ATOM 701 N N . GLU A 1 89 ? 0.314 7.907 -1.568 1.00 98.00 89 GLU A N 1
ATOM 702 C CA . GLU A 1 89 ? -0.009 8.075 -0.152 1.00 98.00 89 GLU A CA 1
ATOM 703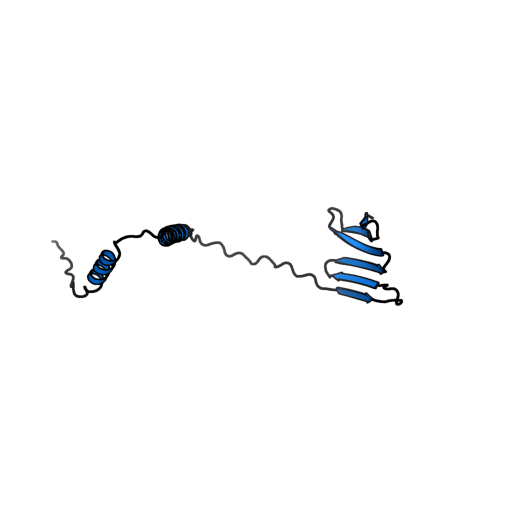 C C . GLU A 1 89 ? -1.497 8.371 0.001 1.00 98.00 89 GLU A C 1
ATOM 705 O O . GLU A 1 89 ? -2.030 9.200 -0.737 1.00 98.00 89 GLU A O 1
ATOM 710 N N . ILE A 1 90 ? -2.147 7.719 0.960 1.00 97.31 90 ILE A N 1
ATOM 711 C CA . ILE A 1 90 ? -3.524 8.001 1.366 1.00 97.31 90 ILE A CA 1
ATOM 712 C C . ILE A 1 90 ? -3.551 8.170 2.883 1.00 97.31 90 ILE A C 1
ATOM 714 O O . ILE A 1 90 ? -2.924 7.400 3.611 1.00 97.31 90 ILE A O 1
ATOM 718 N N . GLU A 1 91 ? -4.294 9.170 3.339 1.00 95.75 91 GLU A N 1
ATOM 719 C CA . GLU A 1 91 ? -4.602 9.419 4.746 1.00 95.75 91 GLU A CA 1
ATOM 720 C C . GLU A 1 91 ? -6.082 9.776 4.856 1.00 95.75 91 GLU A C 1
ATOM 722 O O . GLU A 1 91 ? -6.584 10.587 4.070 1.00 95.75 91 GLU A O 1
ATOM 727 N N . VAL A 1 92 ? -6.772 9.167 5.811 1.00 94.62 92 VAL A N 1
ATOM 728 C CA . VAL A 1 92 ? -8.186 9.422 6.111 1.00 94.62 92 VAL A CA 1
ATOM 729 C C . VAL A 1 92 ? -8.354 9.843 7.575 1.00 94.62 92 VAL A C 1
ATOM 731 O O . VAL A 1 92 ? -7.476 9.620 8.409 1.00 94.62 92 VAL A O 1
ATOM 734 N N . ASP A 1 93 ? -9.478 10.481 7.880 1.00 92.94 93 ASP A N 1
ATOM 735 C CA . ASP A 1 93 ? -9.792 11.125 9.164 1.00 92.94 93 ASP A CA 1
ATOM 736 C C . ASP A 1 93 ? -9.753 10.212 10.395 1.00 92.94 93 ASP A C 1
ATOM 738 O O . ASP A 1 93 ? -9.406 10.649 11.492 1.00 92.94 93 ASP A O 1
ATOM 742 N N . ASN A 1 94 ? -10.044 8.930 10.214 1.00 87.75 94 ASN A N 1
ATOM 743 C CA . ASN A 1 94 ? -10.022 7.924 11.266 1.00 87.75 94 ASN A CA 1
ATOM 744 C C . ASN A 1 94 ? -8.607 7.416 11.606 1.00 87.75 94 ASN A C 1
ATOM 746 O O . ASN A 1 94 ? -8.464 6.435 12.337 1.00 87.75 94 ASN A O 1
ATOM 750 N N . GLY A 1 95 ? -7.566 8.069 11.081 1.00 86.38 95 GLY A N 1
ATOM 751 C CA . GLY A 1 95 ? -6.167 7.780 11.380 1.00 86.38 95 GLY A CA 1
ATOM 752 C C . GLY A 1 95 ? -5.549 6.674 10.527 1.00 86.38 95 GLY A C 1
ATOM 753 O O . GLY A 1 95 ? -4.367 6.385 10.699 1.00 86.38 95 GLY A O 1
ATOM 754 N N . ILE A 1 96 ? -6.296 6.065 9.596 1.00 89.44 96 ILE A N 1
ATOM 755 C CA . ILE A 1 96 ? -5.709 5.106 8.657 1.00 89.44 96 ILE A CA 1
ATOM 756 C C . ILE A 1 96 ? -4.813 5.851 7.667 1.00 89.44 96 ILE A C 1
ATOM 758 O O . ILE A 1 96 ? -5.251 6.742 6.931 1.00 89.44 96 ILE A O 1
ATOM 762 N N . ARG A 1 97 ? -3.555 5.417 7.603 1.00 93.94 97 ARG A N 1
ATOM 763 C CA . ARG A 1 97 ? -2.568 5.890 6.639 1.00 93.94 97 ARG A CA 1
ATOM 764 C C . ARG A 1 97 ? -1.955 4.718 5.888 1.00 93.94 97 ARG A C 1
ATOM 766 O O . ARG A 1 97 ? -1.644 3.676 6.459 1.00 93.94 97 ARG A O 1
ATOM 773 N N . THR A 1 98 ? -1.749 4.901 4.591 1.00 96.56 98 THR A N 1
ATOM 774 C CA . THR A 1 98 ? -0.953 3.981 3.780 1.00 96.56 98 THR A CA 1
ATOM 775 C C . THR A 1 98 ? -0.051 4.756 2.839 1.00 96.56 98 THR A C 1
ATOM 777 O O . THR A 1 98 ? -0.433 5.792 2.288 1.00 96.56 98 THR A O 1
ATOM 780 N N . SER A 1 99 ? 1.164 4.260 2.649 1.00 97.94 99 SER A N 1
ATOM 781 C CA . SER A 1 99 ? 2.097 4.815 1.682 1.00 97.94 99 SER A CA 1
ATOM 782 C C . SER A 1 99 ? 2.781 3.707 0.896 1.00 97.94 99 SER A C 1
ATOM 784 O O . SER A 1 99 ? 2.996 2.604 1.392 1.00 97.94 99 SER A O 1
ATOM 786 N N . ALA A 1 100 ? 3.091 3.995 -0.361 1.00 97.69 100 ALA A N 1
ATOM 787 C CA . ALA A 1 100 ? 3.861 3.113 -1.216 1.00 97.69 100 ALA A CA 1
ATOM 788 C C . ALA A 1 100 ? 4.718 3.947 -2.164 1.00 97.69 100 ALA A C 1
ATOM 790 O O . ALA A 1 100 ? 4.261 4.927 -2.750 1.00 97.69 100 ALA A O 1
ATOM 791 N N . GLN A 1 101 ? 5.959 3.540 -2.354 1.00 97.44 101 GLN A N 1
ATOM 792 C CA . GLN A 1 101 ? 6.864 4.111 -3.336 1.00 97.44 101 GLN A CA 1
ATOM 793 C C . GLN A 1 101 ? 7.635 2.989 -4.005 1.00 97.44 101 GLN A C 1
ATOM 795 O O . GLN A 1 101 ? 7.905 1.952 -3.407 1.00 97.44 101 GLN A O 1
ATOM 800 N N . GLY A 1 102 ? 7.997 3.179 -5.260 1.00 95.62 102 GLY A N 1
ATOM 801 C CA . GLY A 1 102 ? 8.656 2.108 -5.980 1.00 95.62 102 GLY A CA 1
ATOM 802 C C . GLY A 1 102 ? 9.067 2.498 -7.374 1.00 95.62 102 GLY A C 1
ATOM 803 O O . GLY A 1 102 ? 8.946 3.649 -7.796 1.00 95.62 102 GLY A O 1
ATOM 804 N N . ASN A 1 103 ? 9.581 1.505 -8.079 1.00 93.50 103 ASN A N 1
ATOM 805 C CA . ASN A 1 103 ? 9.911 1.560 -9.491 1.00 93.50 103 ASN A CA 1
ATOM 806 C C . ASN A 1 103 ? 9.738 0.166 -10.109 1.00 93.50 103 ASN A C 1
ATOM 808 O O . ASN A 1 103 ? 9.203 -0.747 -9.486 1.00 93.50 103 ASN A O 1
ATOM 812 N N . VAL A 1 104 ? 10.219 -0.006 -11.339 1.00 89.25 104 VAL A N 1
ATOM 813 C CA . VAL A 1 104 ? 10.128 -1.270 -12.085 1.00 89.25 104 VAL A CA 1
ATOM 814 C C . VAL A 1 104 ? 10.783 -2.474 -11.395 1.00 89.25 104 VAL A C 1
ATOM 816 O O . VAL A 1 104 ? 10.457 -3.606 -11.729 1.00 89.25 104 VAL A O 1
ATOM 819 N N . ASN A 1 105 ? 11.688 -2.251 -10.440 1.00 91.31 105 ASN A N 1
ATOM 820 C CA . ASN A 1 105 ? 12.410 -3.311 -9.736 1.00 91.31 105 ASN A CA 1
ATOM 821 C C . ASN A 1 105 ? 11.757 -3.709 -8.407 1.00 91.31 105 ASN A C 1
ATOM 823 O O . ASN A 1 105 ? 12.176 -4.696 -7.806 1.00 91.31 105 ASN A O 1
ATOM 827 N N . GLY A 1 106 ? 10.769 -2.953 -7.927 1.00 94.06 106 GLY A N 1
ATOM 828 C CA . GLY A 1 106 ? 10.104 -3.258 -6.668 1.00 94.06 106 GLY A CA 1
ATOM 829 C C . GLY A 1 106 ? 9.431 -2.061 -6.014 1.00 94.06 106 GLY A C 1
ATOM 830 O O . GLY A 1 106 ? 9.566 -0.911 -6.442 1.00 94.06 106 GLY A O 1
ATOM 831 N N . VAL A 1 107 ? 8.704 -2.369 -4.948 1.00 97.19 107 VAL A N 1
ATOM 832 C CA . VAL A 1 107 ? 7.871 -1.446 -4.180 1.00 97.19 107 VAL A CA 1
ATOM 833 C C . VAL A 1 107 ? 8.221 -1.575 -2.707 1.00 97.19 107 VAL A C 1
ATOM 835 O O . VAL A 1 107 ? 8.356 -2.682 -2.195 1.00 97.19 107 VAL A O 1
ATOM 838 N N . GLN A 1 108 ? 8.333 -0.448 -2.018 1.00 98.00 108 GLN A N 1
ATOM 839 C CA . GLN A 1 108 ? 8.333 -0.378 -0.565 1.00 98.00 108 GLN A CA 1
ATOM 840 C C . GLN A 1 108 ? 7.098 0.387 -0.113 1.00 98.00 108 GLN A C 1
ATOM 842 O O . GLN A 1 108 ? 6.717 1.381 -0.733 1.00 98.00 108 GLN A O 1
ATOM 847 N N . GLY A 1 109 ? 6.475 -0.053 0.967 1.00 97.75 109 GLY A N 1
ATOM 848 C CA . GLY A 1 109 ? 5.326 0.649 1.509 1.00 97.75 109 GLY A CA 1
ATOM 849 C C . GLY A 1 109 ? 5.090 0.356 2.971 1.00 97.75 109 GLY A C 1
ATOM 850 O O . GLY A 1 109 ? 5.766 -0.473 3.577 1.00 97.75 109 GLY A O 1
ATOM 851 N N . GLU A 1 110 ? 4.124 1.078 3.518 1.00 97.81 110 GLU A N 1
ATOM 852 C CA . GLU A 1 110 ? 3.759 1.053 4.925 1.00 97.81 110 GLU A CA 1
ATOM 853 C C . GLU A 1 110 ? 2.239 1.167 5.070 1.00 97.81 110 GLU A C 1
ATOM 855 O O . GLU A 1 110 ? 1.571 1.853 4.283 1.00 97.81 110 GLU A O 1
ATOM 860 N N . TYR A 1 111 ? 1.690 0.472 6.060 1.00 95.94 111 TYR A N 1
ATOM 861 C CA . TYR A 1 111 ? 0.293 0.573 6.469 1.00 95.94 111 TYR A CA 1
ATOM 862 C C . TYR A 1 111 ? 0.124 0.147 7.926 1.00 95.94 111 TYR A C 1
ATOM 864 O O . TYR A 1 111 ? 0.937 -0.603 8.470 1.00 95.94 111 TYR A O 1
ATOM 872 N N . ASP A 1 112 ? -0.986 0.578 8.517 1.00 93.56 112 ASP A N 1
ATOM 873 C CA . ASP A 1 112 ? -1.323 0.274 9.902 1.00 93.56 112 ASP A CA 1
ATOM 874 C C . ASP A 1 112 ? -2.448 -0.753 9.961 1.00 93.56 112 ASP A C 1
ATOM 876 O O . ASP A 1 112 ? -3.459 -0.641 9.261 1.00 93.56 112 ASP A O 1
ATOM 880 N N . LEU A 1 113 ? -2.276 -1.768 10.805 1.00 90.50 113 LEU A N 1
ATOM 881 C CA . LEU A 1 113 ? -3.323 -2.729 11.130 1.00 90.50 113 LEU A CA 1
ATOM 882 C C . LEU A 1 113 ? -3.929 -2.407 12.496 1.00 90.50 113 LEU A C 1
ATOM 884 O O . LEU A 1 113 ? -3.202 -2.021 13.411 1.00 90.50 113 LEU A O 1
ATOM 888 N N . PRO A 1 114 ? -5.238 -2.617 12.690 1.00 88.06 114 PRO A N 1
ATOM 889 C CA . PRO A 1 114 ? -5.821 -2.557 14.022 1.00 88.06 114 PRO A CA 1
ATOM 890 C C . PRO A 1 114 ? -5.259 -3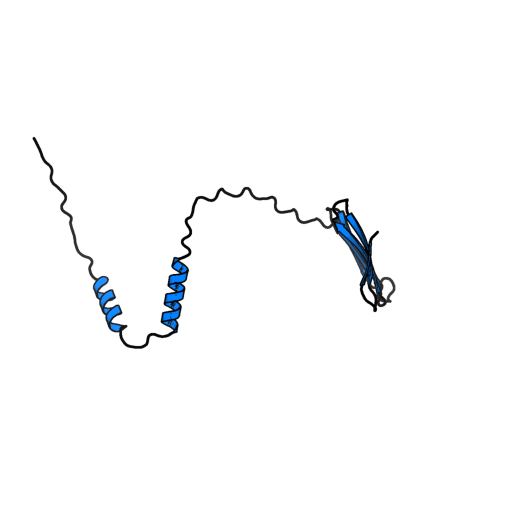.691 14.895 1.00 88.06 114 PRO A C 1
ATOM 892 O O . PRO A 1 114 ? -5.198 -4.842 14.462 1.00 88.06 114 PRO A O 1
ATOM 895 N N . GLY A 1 115 ? -4.878 -3.377 16.133 1.00 86.19 115 GLY A N 1
ATOM 896 C CA . GLY A 1 115 ? -4.409 -4.345 17.126 1.00 86.19 115 GLY A CA 1
ATOM 897 C C . GLY A 1 115 ? -5.035 -4.100 18.499 1.00 86.19 115 GLY A C 1
ATOM 898 O O . GLY A 1 115 ? -5.462 -2.991 18.816 1.00 86.19 115 GLY A O 1
ATOM 899 N N . GLU A 1 116 ? -5.089 -5.143 19.331 1.00 88.12 116 GLU A N 1
ATOM 900 C CA . GLU A 1 116 ? -5.724 -5.088 20.662 1.00 88.12 116 GLU A CA 1
ATOM 901 C C . GLU A 1 116 ? -5.061 -4.071 21.608 1.00 88.12 116 GLU A C 1
ATOM 903 O O . GLU A 1 116 ? -5.727 -3.487 22.457 1.00 88.12 116 GLU A O 1
ATOM 908 N N . ASN A 1 117 ? -3.758 -3.828 21.432 1.00 90.31 117 ASN A N 1
ATOM 909 C CA . ASN A 1 117 ? -2.959 -2.909 22.250 1.00 90.31 117 ASN A CA 1
ATOM 910 C C . ASN A 1 117 ? -2.640 -1.581 21.534 1.00 90.31 117 ASN A C 1
ATOM 912 O O . ASN A 1 117 ? -1.799 -0.820 22.010 1.00 90.31 117 ASN A O 1
ATOM 916 N N . GLY A 1 118 ? -3.278 -1.314 20.390 1.00 88.75 118 GLY A N 1
ATOM 917 C CA . GLY A 1 118 ? -2.971 -0.186 19.508 1.00 88.75 118 GLY A CA 1
ATOM 918 C C . GLY A 1 118 ? -2.669 -0.622 18.069 1.00 88.75 118 GLY A C 1
ATOM 919 O O . GLY A 1 118 ? -2.676 -1.821 17.776 1.00 88.75 118 GLY A O 1
ATOM 920 N N . PRO A 1 119 ? -2.440 0.336 17.154 1.00 90.56 119 PRO A N 1
ATOM 921 C CA . PRO A 1 119 ? -2.121 0.033 15.765 1.00 90.56 119 PRO A CA 1
ATOM 922 C C . PRO A 1 119 ? -0.791 -0.721 15.648 1.00 90.56 119 PRO A C 1
ATOM 924 O O . PRO A 1 119 ? 0.180 -0.410 16.336 1.00 90.56 119 PRO A O 1
ATOM 927 N N . ILE A 1 120 ? -0.759 -1.713 14.762 1.00 92.75 120 ILE A N 1
ATOM 928 C CA . ILE A 1 120 ? 0.436 -2.474 14.398 1.00 92.75 120 ILE A CA 1
ATOM 929 C C . ILE A 1 120 ? 0.979 -1.872 13.106 1.00 92.75 120 ILE A C 1
ATOM 931 O O . ILE A 1 120 ? 0.333 -1.965 12.059 1.00 92.75 120 ILE A O 1
ATOM 935 N N . HIS A 1 121 ? 2.163 -1.272 13.184 1.00 94.75 121 HIS A N 1
ATOM 936 C CA . HIS A 1 121 ? 2.837 -0.685 12.033 1.00 94.75 121 HIS A CA 1
ATOM 937 C C . HIS A 1 121 ? 3.493 -1.784 11.193 1.00 94.75 121 HIS A C 1
ATOM 939 O O . HIS A 1 121 ? 4.343 -2.534 11.680 1.00 94.75 121 HIS A O 1
ATOM 945 N N . VAL A 1 122 ? 3.118 -1.870 9.917 1.00 96.75 122 VAL A N 1
ATOM 946 C CA . VAL A 1 122 ? 3.696 -2.827 8.970 1.00 96.75 122 VAL A CA 1
ATOM 947 C C . VAL A 1 122 ? 4.413 -2.071 7.866 1.00 96.75 122 VAL A C 1
ATOM 949 O O . VAL A 1 122 ? 3.792 -1.311 7.127 1.00 96.75 122 VAL A O 1
ATOM 952 N N . SER A 1 123 ? 5.710 -2.322 7.711 1.00 98.00 123 SER A N 1
ATOM 953 C CA . SER A 1 123 ? 6.447 -1.975 6.498 1.00 98.00 123 SER A CA 1
ATOM 954 C C . SER A 1 123 ? 6.596 -3.211 5.615 1.00 98.00 123 SER A C 1
ATOM 956 O O . SER A 1 123 ? 6.523 -4.345 6.082 1.00 98.00 123 SER A O 1
ATOM 958 N N . TYR A 1 124 ? 6.757 -3.033 4.311 1.00 97.75 124 TYR A N 1
ATOM 959 C CA . TYR A 1 124 ? 6.943 -4.160 3.405 1.00 97.75 124 TYR A CA 1
ATOM 960 C C . TYR A 1 124 ? 7.833 -3.813 2.221 1.00 97.75 124 TYR A C 1
ATOM 962 O O . TYR A 1 124 ? 7.931 -2.660 1.801 1.00 97.75 124 TYR A O 1
ATOM 970 N N . THR A 1 125 ? 8.442 -4.851 1.648 1.00 98.00 125 THR A N 1
ATOM 971 C CA . THR A 1 125 ? 9.061 -4.815 0.320 1.00 98.00 125 THR A CA 1
ATOM 972 C C . THR A 1 125 ? 8.373 -5.835 -0.577 1.00 98.00 125 THR A C 1
ATOM 974 O O . THR A 1 125 ? 8.244 -6.997 -0.208 1.00 98.00 125 THR A O 1
ATOM 977 N N . ALA A 1 126 ? 7.920 -5.409 -1.751 1.00 97.56 126 ALA A N 1
ATOM 978 C CA . ALA A 1 126 ? 7.423 -6.287 -2.799 1.00 97.56 126 ALA A CA 1
ATOM 979 C C . ALA A 1 126 ? 8.389 -6.251 -3.987 1.00 97.56 126 ALA A C 1
ATOM 981 O O . ALA A 1 126 ? 8.649 -5.188 -4.554 1.00 97.56 126 ALA A O 1
ATOM 982 N N . ASP A 1 127 ? 8.923 -7.408 -4.358 1.00 95.94 127 ASP A N 1
ATOM 983 C CA . ASP A 1 127 ? 9.911 -7.560 -5.423 1.00 95.94 127 ASP A CA 1
ATOM 984 C C . ASP A 1 127 ? 9.652 -8.829 -6.256 1.00 95.94 127 ASP A C 1
ATOM 986 O O . ASP A 1 127 ? 8.626 -9.49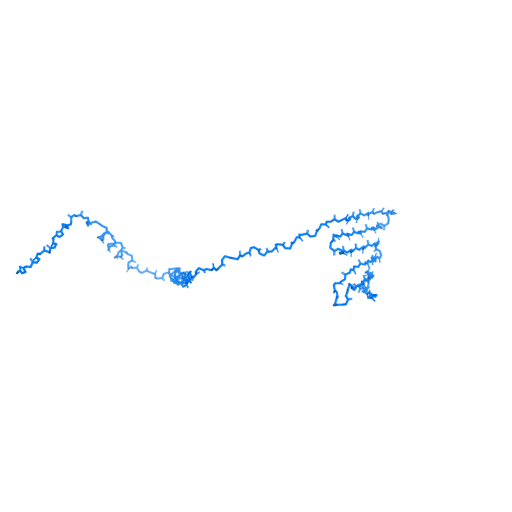7 -6.120 1.00 95.94 127 ASP A O 1
ATOM 990 N N . SER A 1 128 ? 10.587 -9.170 -7.149 1.00 96.25 128 SER A N 1
ATOM 991 C CA . SER A 1 128 ? 10.489 -10.345 -8.032 1.00 96.25 128 SER A CA 1
ATOM 992 C C . SER A 1 128 ? 10.352 -11.695 -7.311 1.00 96.25 128 SER A C 1
ATOM 994 O O . SER A 1 128 ? 9.943 -12.676 -7.927 1.00 96.25 128 SER A O 1
ATOM 996 N N . THR A 1 129 ? 10.704 -11.756 -6.027 1.00 97.06 129 THR A N 1
ATOM 997 C CA . THR A 1 129 ? 10.644 -12.966 -5.198 1.00 97.06 129 THR A CA 1
ATOM 998 C C . THR A 1 129 ? 9.382 -13.035 -4.339 1.00 97.06 129 THR A C 1
ATOM 1000 O O . THR A 1 129 ? 9.101 -14.084 -3.762 1.00 97.06 129 THR A O 1
ATOM 1003 N N . GLY A 1 130 ? 8.591 -11.958 -4.292 1.00 96.75 130 GLY A N 1
ATOM 1004 C CA . GLY A 1 130 ? 7.304 -11.916 -3.610 1.00 96.75 130 GLY A CA 1
ATOM 1005 C C . GLY A 1 130 ? 7.143 -10.709 -2.691 1.00 96.75 130 GLY A C 1
ATOM 1006 O O . GLY A 1 130 ? 7.753 -9.660 -2.885 1.00 96.75 130 GLY A O 1
ATOM 1007 N N . PHE A 1 131 ? 6.260 -10.868 -1.707 1.00 97.50 131 PHE A N 1
ATOM 1008 C CA . PHE A 1 131 ? 5.924 -9.858 -0.710 1.00 97.50 131 PHE A CA 1
ATOM 1009 C C . PHE A 1 131 ? 6.573 -10.206 0.631 1.00 97.50 131 PHE A C 1
ATOM 1011 O O . PHE A 1 131 ? 6.358 -11.295 1.162 1.00 97.50 131 PHE A O 1
ATOM 1018 N N . HIS A 1 132 ? 7.324 -9.256 1.183 1.00 97.75 132 HIS A N 1
ATOM 1019 C CA . HIS A 1 132 ? 8.118 -9.409 2.399 1.00 97.75 132 HIS A CA 1
ATOM 1020 C C . HIS A 1 132 ? 7.663 -8.379 3.441 1.00 97.75 132 HIS A C 1
ATOM 1022 O O . HIS A 1 132 ? 8.136 -7.238 3.408 1.00 97.75 132 HIS A O 1
ATOM 1028 N N . PRO A 1 133 ? 6.718 -8.730 4.332 1.00 97.62 133 PRO A N 1
ATOM 1029 C CA . PRO A 1 133 ? 6.264 -7.840 5.390 1.00 97.62 133 PRO A CA 1
ATOM 1030 C C . PRO A 1 133 ? 7.230 -7.836 6.575 1.00 97.62 133 PRO A C 1
ATOM 1032 O O . PRO A 1 133 ? 7.823 -8.856 6.931 1.00 97.62 133 PRO A O 1
ATOM 1035 N N . HIS A 1 134 ? 7.318 -6.692 7.235 1.00 97.38 134 HIS A N 1
ATOM 1036 C CA . HIS A 1 134 ? 8.044 -6.479 8.470 1.00 97.38 134 HIS A CA 1
ATOM 1037 C C . HIS A 1 134 ? 7.135 -5.749 9.462 1.00 97.38 134 HIS A C 1
ATOM 1039 O O . HIS A 1 134 ? 6.563 -4.707 9.151 1.00 97.38 134 HIS A O 1
ATOM 1045 N N . ILE A 1 135 ? 6.965 -6.343 10.640 1.00 95.56 135 ILE A N 1
ATOM 1046 C CA . ILE A 1 135 ? 6.144 -5.796 11.722 1.00 95.56 135 ILE A CA 1
ATOM 1047 C C . ILE A 1 135 ? 7.080 -5.054 12.676 1.00 95.56 135 ILE A C 1
ATOM 1049 O O . ILE A 1 135 ? 8.071 -5.647 13.110 1.00 95.56 135 ILE A O 1
ATOM 1053 N N . ASN A 1 136 ? 6.753 -3.797 12.987 1.00 82.56 136 ASN A N 1
ATOM 1054 C CA . ASN A 1 136 ? 7.512 -2.929 13.894 1.00 82.56 136 ASN A CA 1
ATOM 1055 C C . ASN A 1 136 ? 6.858 -2.806 15.272 1.00 82.56 136 ASN A C 1
ATOM 1057 O O . ASN A 1 136 ? 5.608 -2.836 15.342 1.00 82.56 136 ASN A O 1
#

pLDDT: mean 75.21, std 19.83, range [36.03, 98.0]

Organism: Drosophila virilis (NCBI:txid7244)